Protein AF-A0A7J4CRK5-F1 (afdb_monomer)

pLDDT: mean 88.96, std 14.59, range [46.25, 98.5]

Secondary structure (DSSP, 8-state):
-HHHHHHHHHHHHHHHHTS---------HHHHHHHHTT-HHHHHHHHHHHHHHHHHHHHH-HHHHTS-HHHHHHHHTTT----S-GGGS-SS-EEEEETTEEEETTS-EEE---TTS--TTTT--S--

Structure (mmCIF, N/CA/C/O backbone):
data_AF-A0A7J4CRK5-F1
#
_entry.id   AF-A0A7J4CRK5-F1
#
loop_
_atom_site.group_PDB
_atom_site.id
_atom_site.type_symbol
_atom_site.label_atom_id
_atom_site.label_alt_id
_atom_site.label_comp_id
_atom_site.label_asym_id
_atom_site.label_entity_id
_atom_site.label_seq_id
_atom_site.pdbx_PDB_ins_code
_atom_site.Cartn_x
_atom_site.Cartn_y
_atom_site.Cartn_z
_atom_site.occupancy
_atom_site.B_iso_or_equiv
_atom_site.auth_seq_id
_atom_site.auth_comp_id
_atom_site.auth_asym_id
_atom_site.auth_atom_id
_atom_site.pdbx_PDB_model_num
ATOM 1 N N . MET A 1 1 ? 19.428 -3.354 -15.085 1.00 51.62 1 MET A N 1
ATOM 2 C CA . MET A 1 1 ? 18.032 -3.628 -14.689 1.00 51.62 1 MET A CA 1
ATOM 3 C C . MET A 1 1 ? 17.896 -3.845 -13.180 1.00 51.62 1 MET A C 1
ATOM 5 O O . MET A 1 1 ? 16.786 -3.735 -12.690 1.00 51.62 1 MET A O 1
ATOM 9 N N . ASP A 1 2 ? 18.995 -4.009 -12.432 1.00 62.69 2 ASP A N 1
ATOM 10 C CA . ASP A 1 2 ? 18.945 -4.334 -10.993 1.00 62.69 2 ASP A CA 1
ATOM 11 C C . ASP A 1 2 ? 18.504 -3.178 -10.068 1.00 62.69 2 ASP A C 1
ATOM 13 O O . ASP A 1 2 ? 17.934 -3.425 -9.011 1.00 62.69 2 ASP A O 1
ATOM 17 N N . GLY A 1 3 ? 18.681 -1.914 -10.472 1.00 83.44 3 GLY A N 1
ATOM 18 C CA . GLY A 1 3 ? 18.389 -0.764 -9.598 1.00 83.44 3 GLY A CA 1
ATOM 19 C C . GLY A 1 3 ? 16.901 -0.456 -9.375 1.00 83.44 3 GLY A C 1
ATOM 20 O O . GLY A 1 3 ? 16.541 0.057 -8.320 1.00 83.44 3 GLY A O 1
ATOM 21 N N . VAL A 1 4 ? 16.023 -0.775 -10.337 1.00 87.12 4 VAL A N 1
ATOM 22 C CA . VAL A 1 4 ? 14.575 -0.494 -10.210 1.00 87.12 4 VAL A CA 1
ATOM 23 C C . VAL A 1 4 ? 13.939 -1.410 -9.166 1.00 87.12 4 VAL A C 1
ATOM 25 O O . VAL A 1 4 ? 13.205 -0.938 -8.301 1.00 87.12 4 VAL A O 1
ATOM 28 N N . GLY A 1 5 ? 14.269 -2.705 -9.205 1.00 89.44 5 GLY A N 1
ATOM 29 C CA . GLY A 1 5 ? 13.777 -3.672 -8.225 1.00 89.44 5 GLY A CA 1
ATOM 30 C C . GLY A 1 5 ? 14.219 -3.325 -6.803 1.00 89.44 5 GLY A C 1
ATOM 31 O O . GLY A 1 5 ? 13.397 -3.323 -5.893 1.00 89.44 5 GLY A O 1
ATOM 32 N N . GLU A 1 6 ? 15.487 -2.952 -6.606 1.00 92.19 6 GLU A N 1
ATOM 33 C CA . GLU A 1 6 ? 16.000 -2.558 -5.286 1.00 92.19 6 GLU A CA 1
ATOM 34 C C . GLU A 1 6 ? 15.297 -1.305 -4.735 1.00 92.19 6 GLU A C 1
ATOM 36 O O . GLU A 1 6 ? 14.884 -1.284 -3.573 1.00 92.19 6 GLU A O 1
ATOM 41 N N . ALA A 1 7 ? 15.089 -0.284 -5.574 1.00 94.62 7 ALA A N 1
ATOM 42 C CA . ALA A 1 7 ? 14.388 0.937 -5.182 1.00 94.62 7 ALA A CA 1
ATOM 43 C C . ALA A 1 7 ? 12.926 0.669 -4.787 1.00 94.62 7 ALA A C 1
ATOM 45 O O . ALA A 1 7 ? 12.465 1.163 -3.757 1.00 94.62 7 ALA A O 1
ATOM 46 N N . VAL A 1 8 ? 12.212 -0.143 -5.573 1.00 96.50 8 VAL A N 1
ATOM 47 C CA . VAL A 1 8 ? 10.834 -0.562 -5.277 1.00 96.50 8 VAL A CA 1
ATOM 48 C C . VAL A 1 8 ? 10.762 -1.331 -3.959 1.00 96.50 8 VAL A C 1
ATOM 50 O O . VAL A 1 8 ? 9.920 -1.032 -3.111 1.00 96.50 8 VAL A O 1
ATOM 53 N N . MET A 1 9 ? 11.670 -2.283 -3.744 1.00 97.50 9 MET A N 1
ATOM 54 C CA . MET A 1 9 ? 11.677 -3.086 -2.522 1.00 97.50 9 MET A CA 1
ATOM 55 C C . MET A 1 9 ? 11.998 -2.260 -1.276 1.00 97.50 9 MET A C 1
ATOM 57 O O . MET A 1 9 ? 11.409 -2.488 -0.219 1.00 97.50 9 MET A O 1
ATOM 61 N N . SER A 1 10 ? 12.885 -1.272 -1.400 1.00 98.12 10 SER A N 1
ATOM 62 C CA . SER A 1 10 ? 13.177 -0.323 -0.324 1.00 98.12 10 SER A CA 1
ATOM 63 C C . SER A 1 10 ? 11.936 0.489 0.072 1.00 98.12 10 SER A C 1
ATOM 65 O O . SER A 1 10 ? 11.612 0.584 1.257 1.00 98.12 10 SER A O 1
ATOM 67 N N . GLN A 1 11 ? 11.183 0.997 -0.910 1.00 98.50 11 GLN A N 1
ATOM 68 C CA . GLN A 1 11 ? 9.938 1.737 -0.668 1.00 98.50 11 GLN A CA 1
ATOM 69 C C . GLN A 1 11 ? 8.865 0.869 -0.001 1.00 98.50 11 GLN A C 1
ATOM 71 O O . GLN A 1 11 ? 8.293 1.265 1.013 1.00 98.50 11 GLN A O 1
ATOM 76 N N . LEU A 1 12 ? 8.637 -0.348 -0.505 1.00 98.44 12 LEU A N 1
ATOM 77 C CA . LEU A 1 12 ? 7.674 -1.274 0.098 1.00 98.44 12 LEU A CA 1
ATOM 78 C C . LEU A 1 12 ? 8.068 -1.677 1.519 1.00 98.44 12 LEU A C 1
ATOM 80 O O . LEU A 1 12 ? 7.209 -1.748 2.392 1.00 98.44 12 LEU A O 1
ATOM 84 N N . SER A 1 13 ? 9.358 -1.907 1.773 1.00 98.31 13 SER A N 1
ATOM 85 C CA . SER A 1 13 ? 9.857 -2.170 3.125 1.00 98.31 13 SER A CA 1
ATOM 86 C C . SER A 1 13 ? 9.573 -0.992 4.060 1.00 98.31 13 SER A C 1
ATOM 88 O O . SER A 1 13 ? 9.112 -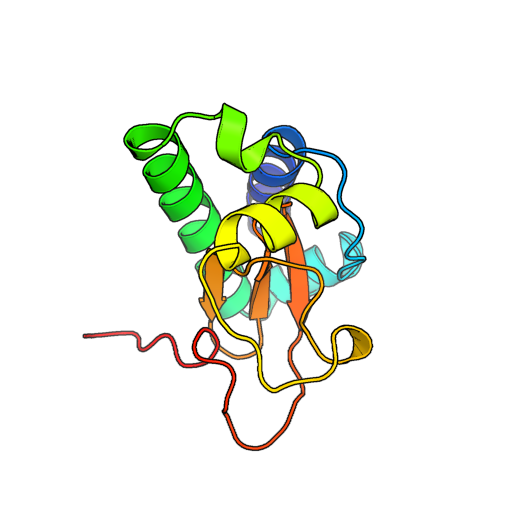1.196 5.180 1.00 98.31 13 SER A O 1
ATOM 90 N N . ALA A 1 14 ? 9.769 0.246 3.598 1.00 97.94 14 ALA A N 1
ATOM 91 C CA . ALA A 1 14 ? 9.444 1.435 4.380 1.00 97.94 14 ALA A CA 1
ATOM 92 C C . ALA A 1 14 ? 7.942 1.544 4.691 1.00 97.94 14 ALA A C 1
ATOM 94 O O . ALA A 1 14 ? 7.596 1.831 5.834 1.00 97.94 14 ALA A O 1
ATOM 95 N N . LEU A 1 15 ? 7.064 1.264 3.718 1.00 98.31 15 LEU A N 1
ATOM 96 C CA . LEU A 1 15 ? 5.611 1.237 3.931 1.00 98.31 15 LEU A CA 1
ATOM 97 C C . LEU A 1 15 ? 5.221 0.172 4.966 1.00 98.31 15 LEU A C 1
ATOM 99 O O . LEU A 1 15 ? 4.566 0.498 5.950 1.00 98.31 15 LEU A O 1
ATOM 103 N N . ARG A 1 16 ? 5.700 -1.068 4.792 1.00 98.31 16 ARG A N 1
ATOM 104 C CA . ARG A 1 16 ? 5.417 -2.207 5.687 1.00 98.31 16 ARG A CA 1
ATOM 105 C C . ARG A 1 16 ? 5.920 -1.973 7.118 1.00 98.31 16 ARG A C 1
ATOM 107 O O . ARG A 1 16 ? 5.257 -2.351 8.075 1.00 98.31 16 ARG A O 1
ATOM 114 N N . ASN A 1 17 ? 7.090 -1.348 7.280 1.00 98.06 17 ASN A N 1
ATOM 115 C CA . ASN A 1 17 ? 7.670 -1.046 8.597 1.00 98.06 17 ASN A CA 1
ATOM 116 C C . ASN A 1 17 ? 6.994 0.136 9.307 1.00 98.06 17 ASN A C 1
ATOM 118 O O . ASN A 1 17 ? 7.193 0.324 10.505 1.00 98.06 17 ASN A O 1
ATOM 122 N N . ALA A 1 18 ? 6.238 0.948 8.571 1.00 97.12 18 ALA A N 1
ATOM 123 C CA . ALA A 1 18 ? 5.492 2.089 9.085 1.00 97.12 18 ALA A CA 1
ATOM 124 C C . ALA A 1 18 ? 3.992 1.776 9.237 1.00 97.12 18 ALA A C 1
ATOM 126 O O . ALA A 1 18 ? 3.170 2.693 9.243 1.00 97.12 18 ALA A O 1
ATOM 127 N N . SER A 1 19 ? 3.648 0.490 9.339 1.00 97.75 19 SER A N 1
ATOM 128 C CA . SER A 1 19 ? 2.283 0.006 9.521 1.00 97.75 19 SER A CA 1
ATOM 129 C C . SER A 1 19 ? 2.186 -1.066 10.608 1.00 97.75 19 SER A C 1
ATOM 131 O O . SER A 1 19 ? 3.198 -1.662 10.988 1.00 97.75 19 SER A O 1
ATOM 133 N N . GLY A 1 20 ? 0.972 -1.308 11.110 1.00 97.75 20 GLY A N 1
ATOM 134 C CA . GLY A 1 20 ? 0.679 -2.387 12.057 1.00 97.75 20 GLY A CA 1
ATOM 135 C C . GLY A 1 20 ? 0.713 -3.782 11.419 1.00 97.75 20 GLY A C 1
ATOM 136 O O . GLY A 1 20 ? 1.265 -3.986 10.334 1.00 97.75 20 GLY A O 1
ATOM 137 N N . ALA A 1 21 ? 0.128 -4.778 12.092 1.00 97.94 21 ALA A N 1
ATOM 138 C CA . ALA A 1 21 ? 0.057 -6.126 11.536 1.00 97.94 21 ALA A CA 1
ATOM 139 C C . ALA A 1 21 ? -0.863 -6.171 10.302 1.00 97.94 21 ALA A C 1
ATOM 141 O O . ALA A 1 21 ? -2.042 -5.825 10.379 1.00 97.94 21 ALA A O 1
ATOM 142 N N . ALA A 1 22 ? -0.322 -6.631 9.172 1.00 97.25 22 ALA A N 1
ATOM 143 C CA . ALA A 1 22 ? -1.077 -6.861 7.943 1.00 97.25 22 ALA A CA 1
ATOM 144 C C . ALA A 1 22 ? -1.756 -8.241 7.958 1.00 97.25 22 ALA A C 1
ATOM 146 O O . ALA A 1 22 ? -1.128 -9.234 8.335 1.00 97.25 22 ALA A O 1
ATOM 147 N N . GLU A 1 23 ? -3.002 -8.322 7.486 1.00 96.19 23 GLU A N 1
ATOM 148 C CA . GLU A 1 23 ? -3.699 -9.593 7.228 1.00 96.19 23 GLU A CA 1
ATOM 149 C C . GLU A 1 23 ? -3.757 -9.905 5.726 1.00 96.19 23 GLU A C 1
ATOM 151 O O . GLU A 1 23 ? -3.768 -11.067 5.310 1.00 96.19 23 GLU A O 1
ATOM 156 N N . THR A 1 24 ? -3.750 -8.865 4.897 1.00 96.00 24 THR A N 1
ATOM 157 C CA . THR A 1 24 ? -3.801 -8.962 3.446 1.00 96.00 24 THR A CA 1
ATOM 158 C C . THR A 1 24 ? -2.485 -9.498 2.895 1.00 96.00 24 THR A C 1
ATOM 160 O O . THR A 1 24 ? -1.442 -8.843 2.919 1.00 96.00 24 THR A O 1
ATOM 163 N N . VAL A 1 25 ? -2.543 -10.704 2.332 1.00 96.00 25 VAL A N 1
ATOM 164 C CA . VAL A 1 25 ? -1.402 -11.339 1.667 1.00 96.00 25 VAL A CA 1
ATOM 165 C C . VAL A 1 25 ? -1.375 -10.925 0.197 1.00 96.00 25 VAL A C 1
ATOM 167 O O . VAL A 1 25 ? -2.216 -11.349 -0.595 1.00 96.00 25 VAL A O 1
ATOM 170 N N . GLY A 1 26 ? -0.401 -10.089 -0.162 1.00 96.06 26 GLY A N 1
ATOM 171 C CA . GLY A 1 26 ? -0.175 -9.650 -1.539 1.00 96.06 26 GLY A CA 1
ATOM 172 C C . GLY A 1 26 ? 0.755 -10.555 -2.351 1.00 96.06 26 GLY A C 1
ATOM 173 O O . GLY A 1 26 ? 1.104 -11.668 -1.953 1.00 96.06 26 GLY A O 1
ATOM 174 N N . LEU A 1 27 ? 1.176 -10.049 -3.511 1.00 97.75 27 LEU A N 1
ATOM 175 C CA . LEU A 1 27 ? 2.191 -10.682 -4.351 1.00 97.75 27 LEU A CA 1
ATOM 176 C C . LEU A 1 27 ? 3.524 -10.814 -3.604 1.00 97.75 27 LEU A C 1
ATOM 178 O O . LEU A 1 27 ? 3.870 -9.989 -2.759 1.00 97.75 27 LEU A O 1
ATOM 182 N N . SER A 1 28 ? 4.298 -11.846 -3.945 1.00 98.00 28 SER A N 1
ATOM 183 C CA . SER A 1 28 ? 5.629 -12.031 -3.369 1.00 98.00 28 SER A CA 1
ATOM 184 C C . SER A 1 28 ? 6.621 -11.000 -3.906 1.00 98.00 28 SER A C 1
ATOM 186 O O . SER A 1 28 ? 6.516 -10.557 -5.050 1.00 98.00 28 SER A O 1
ATOM 188 N N . ASP A 1 29 ? 7.645 -10.686 -3.114 1.00 97.56 29 ASP A N 1
ATOM 189 C CA . ASP A 1 29 ? 8.695 -9.730 -3.489 1.00 97.56 29 ASP A CA 1
ATOM 190 C C . ASP A 1 29 ? 9.403 -10.108 -4.802 1.00 97.56 29 ASP A C 1
ATOM 192 O O . ASP A 1 29 ? 9.747 -9.237 -5.597 1.00 97.56 29 ASP A O 1
ATOM 196 N N . LEU A 1 30 ? 9.552 -11.410 -5.084 1.00 96.69 30 LEU A N 1
ATOM 197 C CA . LEU A 1 30 ? 10.098 -11.897 -6.357 1.00 96.69 30 LEU A CA 1
ATOM 198 C C . LEU A 1 30 ? 9.208 -11.525 -7.551 1.00 96.69 30 LEU A C 1
ATOM 200 O O . LEU A 1 30 ? 9.716 -11.105 -8.587 1.00 96.69 30 LEU A O 1
ATOM 204 N N . VAL A 1 31 ? 7.889 -11.675 -7.407 1.00 97.25 31 VAL A N 1
ATOM 205 C CA . VAL A 1 31 ? 6.922 -11.325 -8.457 1.00 97.25 31 VAL A CA 1
ATOM 206 C C . VAL A 1 31 ? 6.861 -9.810 -8.629 1.00 97.25 31 VAL A C 1
ATOM 208 O O . VAL A 1 31 ? 6.875 -9.323 -9.756 1.00 97.25 31 VAL A O 1
ATOM 211 N N . ILE A 1 32 ? 6.850 -9.062 -7.524 1.00 97.88 32 ILE A N 1
ATOM 212 C CA . ILE A 1 32 ? 6.859 -7.596 -7.539 1.00 97.88 32 ILE A CA 1
ATOM 213 C C . ILE A 1 32 ? 8.103 -7.076 -8.267 1.00 97.88 32 ILE A C 1
ATOM 215 O O . ILE A 1 32 ? 7.973 -6.241 -9.157 1.00 97.88 32 ILE A O 1
ATOM 219 N N . ALA A 1 33 ? 9.296 -7.582 -7.937 1.00 96.50 33 ALA A N 1
ATOM 220 C CA . ALA A 1 33 ? 10.543 -7.145 -8.563 1.00 96.50 33 ALA A CA 1
ATOM 221 C C . ALA A 1 33 ? 10.581 -7.447 -10.072 1.00 96.50 33 ALA A C 1
ATOM 223 O O . ALA A 1 33 ? 11.023 -6.608 -10.857 1.00 96.50 33 ALA A O 1
ATOM 224 N N . ASP A 1 34 ? 10.086 -8.617 -10.486 1.00 96.06 34 ASP A N 1
ATOM 225 C CA . ASP A 1 34 ? 9.994 -8.990 -11.901 1.00 96.06 34 ASP A CA 1
ATOM 226 C C . ASP A 1 34 ? 9.010 -8.092 -12.674 1.00 96.06 34 ASP A C 1
ATOM 228 O O . ASP A 1 34 ? 9.335 -7.600 -13.757 1.00 96.06 34 ASP A O 1
ATOM 232 N N . PHE A 1 35 ? 7.829 -7.808 -12.116 1.00 96.69 35 PHE A N 1
ATOM 233 C CA . PHE A 1 35 ? 6.881 -6.893 -12.757 1.00 96.69 35 PHE A CA 1
ATOM 234 C C . PHE A 1 35 ? 7.360 -5.443 -12.750 1.00 96.69 35 PHE A C 1
ATOM 236 O O . PHE A 1 35 ? 7.201 -4.773 -13.763 1.00 96.69 35 PHE A O 1
ATOM 243 N N . ALA A 1 36 ? 8.020 -4.969 -11.693 1.00 96.56 36 ALA A N 1
ATOM 244 C CA . ALA A 1 36 ? 8.561 -3.610 -11.640 1.00 96.56 36 ALA A CA 1
ATOM 245 C C . ALA A 1 36 ? 9.605 -3.348 -12.741 1.00 96.56 36 ALA A C 1
ATOM 247 O O . ALA A 1 36 ? 9.757 -2.220 -13.205 1.00 96.56 36 A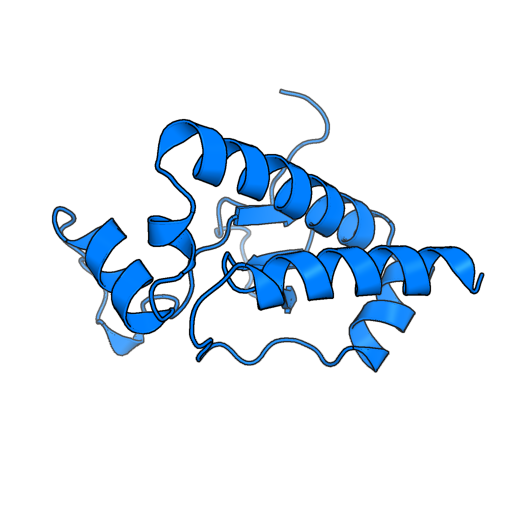LA A O 1
ATOM 248 N N . ALA A 1 37 ? 10.306 -4.389 -13.201 1.00 95.50 37 ALA A N 1
ATOM 249 C CA . ALA A 1 37 ? 11.245 -4.285 -14.315 1.00 95.50 37 ALA A CA 1
ATOM 250 C C . ALA A 1 37 ? 10.562 -4.186 -15.695 1.00 95.50 37 ALA A C 1
ATOM 252 O O . ALA A 1 37 ? 11.215 -3.811 -16.671 1.00 95.50 37 ALA A O 1
ATOM 253 N N . ARG A 1 38 ? 9.279 -4.556 -15.800 1.00 94.88 38 ARG A N 1
ATOM 254 C CA . ARG A 1 38 ? 8.556 -4.727 -17.075 1.00 94.88 38 ARG A CA 1
ATOM 255 C C . ARG A 1 38 ? 7.331 -3.823 -17.213 1.00 94.88 38 ARG A C 1
ATOM 257 O O . ARG A 1 38 ? 6.924 -3.545 -18.337 1.00 94.88 38 ARG A O 1
ATOM 264 N N . ASP A 1 39 ? 6.761 -3.381 -16.101 1.00 94.75 39 ASP A N 1
ATOM 265 C CA . ASP A 1 39 ? 5.568 -2.549 -16.041 1.00 94.75 39 ASP A CA 1
ATOM 266 C C . ASP A 1 39 ? 5.846 -1.286 -15.206 1.00 94.75 39 ASP A C 1
ATOM 268 O O . ASP A 1 39 ? 5.875 -1.348 -13.972 1.00 94.75 39 ASP A O 1
ATOM 272 N N . PRO A 1 40 ? 6.049 -0.123 -15.853 1.00 94.38 40 PRO A N 1
ATOM 273 C CA . PRO A 1 40 ? 6.321 1.122 -15.144 1.00 94.38 40 PRO A CA 1
ATOM 274 C C . PRO A 1 40 ? 5.136 1.597 -14.294 1.00 94.38 40 PRO A C 1
ATOM 276 O O . PRO A 1 40 ? 5.347 2.346 -13.345 1.00 94.38 40 PRO A O 1
ATOM 279 N N . THR A 1 41 ? 3.905 1.149 -14.575 1.00 93.81 41 THR A N 1
ATOM 280 C CA . THR A 1 41 ? 2.727 1.565 -13.799 1.00 93.81 41 THR A CA 1
ATOM 281 C C . THR A 1 41 ? 2.752 1.011 -12.374 1.00 93.81 41 THR A C 1
ATOM 283 O O . THR A 1 41 ? 2.296 1.690 -11.456 1.00 93.81 41 THR A O 1
ATOM 286 N N . LEU A 1 42 ? 3.370 -0.159 -12.153 1.00 96.00 42 LEU A N 1
ATOM 287 C CA . LEU A 1 42 ? 3.617 -0.686 -10.807 1.00 96.00 42 LEU A CA 1
ATOM 288 C C . LEU A 1 42 ? 4.578 0.213 -10.025 1.00 96.00 42 LEU A C 1
ATOM 290 O O . LEU A 1 42 ? 4.343 0.501 -8.853 1.00 96.00 42 LEU A O 1
ATOM 294 N N . VAL A 1 43 ? 5.650 0.674 -10.675 1.00 97.25 43 VAL A N 1
ATOM 295 C CA . VAL A 1 43 ? 6.624 1.582 -10.052 1.00 97.25 43 VAL A CA 1
ATOM 296 C C . VAL A 1 43 ? 5.928 2.879 -9.642 1.00 97.25 43 VAL A C 1
ATOM 298 O O . VAL A 1 43 ? 6.025 3.273 -8.483 1.00 97.25 43 VAL A O 1
ATOM 301 N N . SER A 1 44 ? 5.139 3.473 -10.542 1.00 95.75 44 SER A N 1
ATOM 302 C CA . SER A 1 44 ? 4.368 4.686 -10.249 1.00 95.75 44 SER A CA 1
ATOM 303 C C . SER A 1 44 ? 3.363 4.493 -9.110 1.00 95.75 44 SER A C 1
ATOM 305 O O . SER A 1 44 ? 3.272 5.350 -8.236 1.00 95.75 44 SER A O 1
ATOM 307 N N . ALA A 1 45 ? 2.648 3.362 -9.054 1.00 96.25 45 ALA A N 1
ATOM 308 C CA . 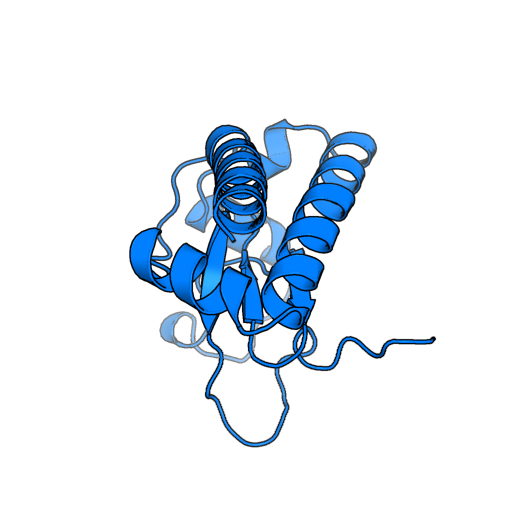ALA A 1 45 ? 1.726 3.080 -7.950 1.00 96.25 45 ALA A CA 1
ATOM 309 C C . ALA A 1 45 ? 2.446 3.050 -6.589 1.00 96.25 45 ALA A C 1
ATOM 311 O O . ALA A 1 45 ? 1.934 3.571 -5.599 1.00 96.25 45 ALA A O 1
ATOM 312 N N . ILE A 1 46 ? 3.645 2.464 -6.529 1.00 98.31 46 ILE A N 1
ATOM 313 C CA . ILE A 1 46 ? 4.441 2.357 -5.296 1.00 98.31 46 ILE A CA 1
ATOM 314 C C . ILE A 1 46 ? 5.028 3.712 -4.886 1.00 98.31 46 ILE A C 1
ATOM 316 O O . ILE A 1 46 ? 5.018 4.053 -3.700 1.00 98.31 46 ILE A O 1
ATOM 320 N N . GLU A 1 47 ? 5.500 4.503 -5.849 1.00 97.69 47 GLU A N 1
ATOM 321 C CA . GLU A 1 47 ? 5.987 5.864 -5.601 1.00 97.69 47 GLU A CA 1
ATOM 322 C C . GLU A 1 47 ? 4.867 6.765 -5.067 1.00 97.69 47 GLU A C 1
ATOM 324 O O . GLU A 1 47 ? 5.051 7.463 -4.067 1.00 97.69 47 GLU A O 1
ATOM 329 N N . GLU A 1 48 ? 3.679 6.691 -5.670 1.00 97.50 48 GLU A N 1
ATOM 330 C CA . GLU A 1 48 ? 2.495 7.430 -5.226 1.00 97.50 48 GLU A CA 1
ATOM 331 C C . GLU A 1 48 ? 2.016 6.976 -3.848 1.00 97.50 48 GLU A C 1
ATOM 333 O O . GLU A 1 48 ? 1.727 7.819 -3.002 1.00 97.50 48 GLU A O 1
ATOM 338 N N . ALA A 1 49 ? 2.006 5.669 -3.573 1.00 98.19 49 ALA A N 1
ATOM 339 C CA . ALA A 1 49 ? 1.698 5.153 -2.240 1.00 98.19 49 ALA A CA 1
ATOM 340 C C . ALA A 1 49 ? 2.678 5.690 -1.188 1.00 98.19 49 ALA A C 1
ATOM 342 O O . ALA A 1 49 ? 2.272 6.094 -0.101 1.00 98.19 49 ALA A O 1
ATOM 343 N N . THR A 1 50 ? 3.970 5.738 -1.519 1.00 98.31 50 THR A N 1
ATOM 344 C CA . THR A 1 50 ? 5.015 6.249 -0.622 1.00 98.31 50 THR A CA 1
ATOM 345 C C . THR A 1 50 ? 4.876 7.753 -0.381 1.00 98.31 50 THR A C 1
ATOM 347 O O . THR A 1 50 ? 5.150 8.231 0.720 1.00 98.31 50 THR A O 1
ATOM 350 N N . ALA A 1 51 ? 4.464 8.521 -1.392 1.00 98.12 51 ALA A N 1
ATOM 351 C CA . ALA A 1 51 ? 4.165 9.941 -1.234 1.00 98.12 51 ALA A CA 1
ATOM 352 C C . ALA A 1 51 ? 2.915 10.149 -0.366 1.00 98.12 51 ALA A C 1
ATOM 354 O O . ALA A 1 51 ? 2.983 10.860 0.636 1.00 98.12 51 ALA A O 1
ATOM 355 N N . TYR A 1 52 ? 1.818 9.460 -0.684 1.00 97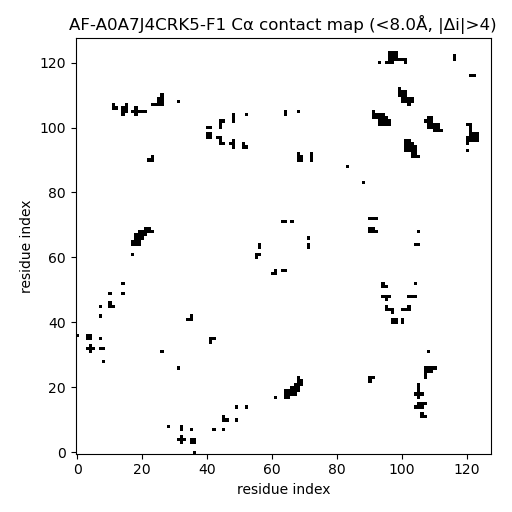.94 52 TYR A N 1
ATOM 356 C CA . TYR A 1 52 ? 0.547 9.620 0.017 1.00 97.94 52 TYR A CA 1
ATOM 357 C C . TYR A 1 52 ? 0.606 9.131 1.470 1.00 97.94 52 TYR A C 1
ATOM 359 O O . TYR A 1 52 ? 0.029 9.750 2.358 1.00 97.94 52 TYR A O 1
ATOM 367 N N . GLN A 1 53 ? 1.395 8.095 1.765 1.00 98.12 53 GLN A N 1
ATOM 368 C CA . GLN A 1 53 ? 1.669 7.679 3.142 1.00 98.12 53 GLN A CA 1
ATOM 369 C C . GLN A 1 53 ? 2.271 8.819 3.978 1.00 98.12 53 GLN A C 1
ATOM 371 O O . GLN A 1 53 ? 1.868 9.018 5.123 1.00 98.12 53 GLN A O 1
ATOM 376 N N . LYS A 1 54 ? 3.190 9.613 3.414 1.00 97.81 54 LYS A N 1
ATOM 377 C CA . LYS A 1 54 ? 3.762 10.772 4.118 1.00 97.81 54 LYS A CA 1
ATOM 378 C C . LYS A 1 54 ? 2.722 11.861 4.355 1.00 97.81 54 LYS A C 1
ATOM 380 O O . LYS A 1 54 ? 2.769 12.499 5.401 1.00 97.81 54 LYS A O 1
ATOM 385 N N . GLU A 1 55 ? 1.802 12.063 3.415 1.00 98.25 55 GLU A N 1
ATOM 386 C CA . GLU A 1 55 ? 0.689 13.006 3.570 1.00 98.25 55 GLU A CA 1
ATOM 387 C C . GLU A 1 55 ? -0.248 12.567 4.700 1.00 98.25 55 GLU A C 1
ATOM 389 O O . GLU A 1 55 ? -0.507 13.356 5.606 1.00 98.25 55 GLU A O 1
ATOM 394 N N . ILE A 1 56 ? -0.644 11.288 4.727 1.00 97.19 56 ILE A N 1
ATOM 395 C CA . ILE A 1 56 ? -1.461 10.712 5.807 1.00 97.19 56 ILE A CA 1
ATOM 396 C C . ILE A 1 56 ? -0.775 10.902 7.164 1.00 97.19 56 ILE A C 1
ATOM 398 O O . ILE A 1 56 ? -1.399 11.369 8.113 1.00 97.19 56 ILE A O 1
ATOM 402 N N . VAL A 1 57 ? 0.516 10.573 7.266 1.00 97.31 57 VAL A N 1
ATOM 403 C CA . VAL A 1 57 ? 1.280 10.720 8.515 1.00 97.31 57 VAL A CA 1
ATOM 404 C C . VAL A 1 57 ? 1.392 12.187 8.936 1.00 97.31 57 VAL A C 1
ATOM 406 O O . VAL A 1 57 ? 1.330 12.485 10.127 1.00 97.31 57 VAL A O 1
ATOM 409 N N . ALA A 1 58 ? 1.562 13.107 7.986 1.00 98.06 58 ALA A N 1
ATOM 410 C CA . ALA A 1 58 ? 1.648 14.534 8.278 1.00 98.06 58 ALA A CA 1
ATOM 411 C C . ALA A 1 58 ? 0.310 15.118 8.758 1.00 98.06 58 ALA A C 1
ATOM 413 O O . ALA A 1 58 ? 0.312 16.004 9.612 1.00 98.06 58 ALA A O 1
ATOM 414 N N . GLU A 1 59 ? -0.811 14.639 8.218 1.00 98.00 59 GLU A N 1
ATOM 415 C CA . GLU A 1 59 ? -2.148 15.138 8.544 1.00 98.00 59 GLU A CA 1
ATOM 416 C C . GLU A 1 59 ? -2.733 14.491 9.807 1.00 98.00 59 GLU A C 1
ATOM 418 O O . GLU A 1 59 ? -3.288 15.187 10.657 1.00 98.00 59 GLU A O 1
ATOM 423 N N . PHE A 1 60 ? -2.579 13.174 9.956 1.00 96.44 60 PHE A N 1
ATOM 424 C CA . PHE A 1 60 ? -3.276 12.384 10.976 1.00 96.44 60 PHE A CA 1
ATOM 425 C C . PHE A 1 60 ? -2.357 11.717 12.003 1.00 96.44 60 PHE A C 1
ATOM 427 O O . PHE A 1 60 ? -2.854 11.088 12.933 1.00 96.44 60 PHE A O 1
ATOM 434 N N . GLY A 1 61 ? -1.038 11.854 11.853 1.00 97.31 61 GLY A N 1
ATOM 435 C CA . GLY A 1 61 ? -0.051 11.206 12.712 1.00 97.31 61 GLY A CA 1
ATOM 436 C C . GLY A 1 61 ? 0.268 9.759 12.296 1.00 97.31 61 GLY A C 1
ATOM 437 O O . GLY A 1 61 ? -0.533 9.084 11.641 1.00 97.31 61 GLY A O 1
ATOM 438 N N . PRO A 1 62 ? 1.466 9.249 12.642 1.00 95.69 62 PRO A N 1
ATOM 439 C CA . PRO A 1 62 ? 1.887 7.892 12.289 1.00 95.69 62 PRO A CA 1
ATOM 440 C C . PRO A 1 62 ? 1.058 6.796 12.972 1.00 95.69 62 PRO A C 1
ATOM 442 O O . PRO A 1 62 ? 0.962 5.686 12.454 1.00 95.69 62 PRO A O 1
ATOM 445 N N . GLU A 1 63 ? 0.446 7.091 14.118 1.00 96.62 63 GLU A N 1
ATOM 446 C CA . GLU A 1 63 ? -0.364 6.156 14.896 1.00 96.62 63 GLU A CA 1
ATOM 447 C C . GLU A 1 63 ? -1.544 5.579 14.113 1.00 96.62 63 GLU A C 1
ATOM 449 O O . GLU A 1 63 ? -1.936 4.446 14.384 1.00 96.62 63 GLU A O 1
ATOM 454 N N . VAL A 1 64 ? -2.075 6.317 13.132 1.00 96.06 64 VAL A N 1
ATOM 455 C CA . VAL A 1 64 ? -3.179 5.851 12.287 1.00 96.06 64 VAL A CA 1
ATOM 456 C C . VAL A 1 64 ? -2.751 4.637 11.471 1.00 96.06 64 VAL A C 1
ATOM 458 O O . VAL A 1 64 ? -3.428 3.615 11.496 1.00 96.06 64 VAL A O 1
ATOM 461 N N . LEU A 1 65 ? -1.607 4.707 10.788 1.00 96.81 65 LEU A N 1
ATOM 462 C CA . LEU A 1 65 ? -1.125 3.595 9.962 1.00 96.81 65 LEU A CA 1
ATOM 463 C C . LEU A 1 65 ? -0.521 2.458 10.797 1.00 96.81 65 LEU A C 1
ATOM 465 O O . LEU A 1 65 ? -0.505 1.319 10.344 1.00 96.81 65 LEU A O 1
ATOM 469 N N . MET A 1 66 ? -0.082 2.741 12.027 1.00 97.81 66 MET A N 1
ATOM 470 C CA . MET A 1 66 ? 0.447 1.740 12.964 1.00 97.81 66 MET A CA 1
ATOM 471 C C . MET A 1 66 ? -0.624 0.849 13.611 1.00 97.81 66 MET A C 1
ATOM 473 O O . MET A 1 66 ? -0.277 -0.084 14.338 1.00 97.81 66 MET A O 1
ATOM 477 N N . GLN A 1 67 ? -1.910 1.118 13.385 1.00 98.19 67 GLN A N 1
ATOM 478 C CA . GLN A 1 67 ? -2.977 0.190 13.756 1.00 98.19 67 GLN A CA 1
ATOM 479 C C . GLN A 1 67 ? -2.869 -1.097 12.934 1.00 98.19 67 GLN A C 1
ATOM 481 O O . GLN A 1 67 ? -2.523 -1.043 11.761 1.00 98.19 67 GLN A O 1
ATOM 486 N N . ASP A 1 68 ? -3.227 -2.242 13.520 1.00 98.25 68 ASP A N 1
ATOM 487 C CA . ASP A 1 68 ? -3.383 -3.483 12.751 1.00 98.25 68 ASP A CA 1
ATOM 488 C C . ASP A 1 68 ? -4.431 -3.296 11.647 1.00 98.25 68 ASP A C 1
ATOM 490 O O . ASP A 1 68 ? -5.450 -2.632 11.863 1.00 98.25 68 ASP A O 1
ATOM 494 N N . GLU A 1 69 ? -4.225 -3.920 10.488 1.00 97.69 69 GLU A N 1
ATOM 495 C CA . GLU A 1 69 ? -5.014 -3.674 9.276 1.00 97.69 69 GLU A CA 1
ATOM 496 C C . GLU A 1 69 ? -6.521 -3.854 9.511 1.00 97.69 69 GLU A C 1
ATOM 498 O O . GLU A 1 69 ? -7.323 -2.985 9.163 1.00 97.69 69 GLU A O 1
ATOM 503 N N . ALA A 1 70 ? -6.909 -4.924 10.210 1.00 95.31 70 ALA A N 1
ATOM 504 C CA . ALA A 1 70 ? -8.303 -5.195 10.554 1.00 95.31 70 ALA A CA 1
ATOM 505 C C . ALA A 1 70 ? -8.915 -4.135 11.489 1.00 95.31 70 ALA A C 1
ATOM 507 O O . ALA A 1 70 ? -10.128 -3.901 11.459 1.00 95.31 70 ALA A O 1
ATOM 508 N N . THR A 1 71 ? -8.098 -3.505 12.337 1.00 96.88 71 THR A N 1
ATOM 509 C CA . THR A 1 71 ? -8.526 -2.400 13.203 1.00 96.88 71 THR A CA 1
ATOM 510 C C . THR A 1 71 ? -8.668 -1.123 12.387 1.00 96.88 71 THR A C 1
ATOM 512 O O . THR A 1 71 ? -9.721 -0.493 12.457 1.00 96.88 71 THR A O 1
ATOM 515 N N . LEU A 1 72 ? -7.674 -0.793 11.557 1.00 96.69 72 LEU A N 1
ATOM 516 C CA . LEU A 1 72 ? -7.698 0.388 10.694 1.00 96.69 72 LEU A CA 1
ATOM 517 C C . LEU A 1 72 ? -8.920 0.385 9.766 1.00 96.69 72 LEU A C 1
ATOM 519 O O . LEU A 1 72 ? -9.657 1.368 9.714 1.00 96.69 72 LEU A O 1
ATOM 523 N N . VAL A 1 73 ? -9.180 -0.732 9.075 1.00 94.25 73 VAL A N 1
ATOM 524 C CA . VAL A 1 73 ? -10.335 -0.880 8.170 1.00 94.25 73 VAL A CA 1
ATOM 525 C C . VAL A 1 73 ? -11.645 -0.592 8.902 1.00 94.25 73 VAL A C 1
ATOM 527 O O . VAL A 1 73 ? -12.479 0.163 8.404 1.00 94.25 73 VAL A O 1
ATOM 530 N N . LYS A 1 74 ? -11.818 -1.144 10.110 1.00 92.44 74 LYS A N 1
ATOM 531 C CA . LYS A 1 74 ? -13.011 -0.898 10.932 1.00 92.44 74 LYS A CA 1
ATOM 532 C C . LYS A 1 74 ? -13.097 0.554 11.389 1.00 92.44 74 LYS A C 1
ATOM 534 O O . LYS A 1 74 ? -14.177 1.131 11.328 1.00 92.44 74 LYS A O 1
ATOM 539 N N . SER A 1 75 ? -11.988 1.140 11.836 1.00 93.81 75 SER A N 1
ATOM 540 C CA . SER A 1 75 ? -11.939 2.521 12.319 1.00 93.81 75 SER A CA 1
ATOM 541 C C . SER A 1 75 ? -12.293 3.526 11.227 1.00 93.81 75 SER A C 1
ATOM 543 O O . SER A 1 75 ? -13.112 4.407 11.471 1.00 93.81 75 SER A O 1
ATOM 545 N N . LEU A 1 76 ? -11.756 3.369 10.014 1.00 92.88 76 LEU A N 1
ATOM 546 C CA . LEU A 1 76 ? -12.050 4.276 8.897 1.00 92.88 76 LEU A CA 1
ATOM 547 C C . LEU A 1 76 ? -13.491 4.157 8.381 1.00 92.88 76 LEU A C 1
ATOM 549 O O . LEU A 1 76 ? -14.007 5.095 7.780 1.00 92.88 76 LEU A O 1
ATOM 553 N N . GLN A 1 77 ? -14.142 3.014 8.602 1.00 90.50 77 GLN A N 1
ATOM 554 C CA . GLN A 1 77 ? -15.514 2.760 8.157 1.00 90.50 77 GLN A CA 1
ATOM 555 C C . GLN A 1 77 ? -16.554 2.895 9.280 1.00 90.50 77 GLN A C 1
ATOM 557 O O . GLN A 1 77 ? -17.732 2.664 9.026 1.00 90.50 77 GLN A O 1
ATOM 562 N N . ALA A 1 78 ? -16.157 3.259 10.505 1.00 91.31 78 ALA A N 1
ATOM 563 C CA . ALA A 1 78 ? -17.026 3.209 11.686 1.00 91.31 78 ALA A CA 1
ATOM 564 C C . ALA A 1 78 ? -18.299 4.068 11.559 1.00 91.31 78 ALA A C 1
ATOM 566 O O . ALA A 1 78 ? -19.346 3.695 12.085 1.00 91.31 78 ALA A O 1
ATOM 567 N N . ASP A 1 79 ? -18.212 5.174 10.817 1.00 89.69 79 ASP A N 1
ATOM 568 C CA . ASP A 1 79 ? -19.321 6.102 10.570 1.00 89.69 79 ASP A CA 1
ATOM 569 C C . ASP A 1 79 ? -19.997 5.889 9.200 1.00 89.69 79 ASP A C 1
ATOM 571 O O . ASP A 1 79 ? -20.830 6.691 8.770 1.00 89.69 79 ASP A O 1
ATOM 575 N N . LEU A 1 80 ? -19.654 4.805 8.494 1.00 87.31 80 LEU A N 1
ATOM 576 C CA . LEU A 1 80 ? -20.241 4.434 7.209 1.00 87.31 80 LEU A CA 1
ATOM 577 C C . LEU A 1 80 ? -21.226 3.272 7.374 1.00 87.31 80 LEU A C 1
ATOM 579 O O . LEU A 1 80 ? -20.958 2.276 8.041 1.00 87.31 80 LEU A O 1
ATOM 583 N N . ILE A 1 81 ? -22.368 3.362 6.691 1.00 85.94 81 ILE A N 1
ATOM 584 C CA . ILE A 1 81 ? -23.306 2.242 6.572 1.00 85.94 81 ILE A CA 1
ATOM 585 C C . ILE A 1 81 ? -22.920 1.439 5.332 1.00 85.94 81 ILE A C 1
ATOM 587 O O . ILE A 1 81 ? -23.107 1.899 4.205 1.00 85.94 81 ILE A O 1
ATOM 591 N N . ASN A 1 82 ? -22.391 0.233 5.538 1.00 80.69 82 ASN A N 1
ATOM 592 C CA . ASN A 1 82 ? -22.078 -0.680 4.448 1.00 80.69 82 ASN A CA 1
ATOM 593 C C . ASN A 1 82 ? -23.291 -1.566 4.125 1.00 80.69 82 ASN A C 1
ATOM 595 O O . ASN A 1 82 ? -23.834 -2.235 5.002 1.00 80.69 82 ASN A O 1
ATOM 599 N N . PHE A 1 83 ? -23.728 -1.555 2.864 1.00 84.94 83 PHE A N 1
ATOM 600 C CA . PHE A 1 83 ? -24.840 -2.385 2.381 1.00 84.94 83 PHE A CA 1
ATOM 601 C C . PHE A 1 83 ? -24.384 -3.764 1.889 1.00 84.94 83 PHE A C 1
ATOM 603 O O . PHE A 1 83 ? -25.221 -4.624 1.613 1.00 84.94 83 PHE A O 1
ATOM 610 N N . TYR A 1 84 ? -23.072 -3.968 1.766 1.00 81.69 84 TYR A N 1
ATOM 611 C CA . TYR A 1 84 ? -22.469 -5.250 1.438 1.00 81.69 84 TYR A CA 1
ATOM 612 C C . TYR A 1 84 ? -22.256 -6.085 2.699 1.00 81.69 84 TYR A C 1
ATOM 614 O O . TYR A 1 84 ? -22.060 -5.558 3.796 1.00 81.69 84 TYR A O 1
ATOM 622 N N . ALA A 1 85 ? -22.285 -7.406 2.537 1.00 82.75 85 ALA A N 1
ATOM 623 C CA . ALA A 1 85 ? -21.956 -8.316 3.623 1.00 82.75 85 ALA A CA 1
ATOM 624 C C . ALA A 1 85 ? -20.483 -8.126 4.028 1.00 82.75 85 ALA A C 1
ATOM 626 O O . ALA A 1 85 ? -19.644 -7.860 3.163 1.00 82.75 85 ALA A O 1
ATOM 627 N N . LEU A 1 86 ? -20.155 -8.256 5.318 1.00 77.56 86 LEU A N 1
ATOM 628 C CA . LEU A 1 86 ? -18.801 -7.992 5.831 1.00 77.56 86 LEU A CA 1
ATOM 629 C C . LEU A 1 86 ? -17.740 -8.836 5.112 1.00 77.56 86 LEU A C 1
ATOM 631 O O . LEU A 1 86 ? -16.661 -8.347 4.804 1.00 77.56 86 LEU A O 1
ATOM 635 N N . GLU A 1 87 ? -18.084 -10.075 4.773 1.00 80.50 87 GLU A N 1
ATOM 636 C CA . GLU A 1 87 ? -17.261 -11.014 4.011 1.00 80.50 87 GLU A CA 1
ATOM 637 C C . GLU A 1 87 ? -16.973 -10.585 2.560 1.00 80.50 87 GLU A C 1
ATOM 639 O O . GLU A 1 87 ? -16.121 -11.176 1.904 1.00 80.50 87 GLU A O 1
ATOM 644 N N . THR A 1 88 ? -17.680 -9.575 2.050 1.00 82.00 88 THR A N 1
ATOM 645 C CA . THR A 1 88 ? -17.511 -9.029 0.690 1.00 82.00 88 THR A CA 1
ATOM 646 C C . THR A 1 88 ? -16.841 -7.655 0.681 1.00 82.00 88 THR A C 1
ATOM 648 O O . THR A 1 88 ? -16.678 -7.051 -0.378 1.00 82.00 88 THR A O 1
ATOM 651 N N . VAL A 1 89 ? -16.440 -7.155 1.852 1.00 84.12 89 VAL A N 1
ATOM 652 C CA . VAL A 1 89 ? -15.668 -5.920 1.993 1.00 84.12 89 VAL A CA 1
ATOM 653 C C . VAL A 1 89 ? -14.187 -6.246 1.852 1.00 84.12 89 VAL A C 1
ATOM 655 O O . VAL A 1 89 ? -13.706 -7.230 2.413 1.00 84.12 89 VAL A O 1
ATOM 658 N N . ASN A 1 90 ? -13.448 -5.411 1.121 1.00 88.69 90 ASN A N 1
ATOM 659 C CA . ASN A 1 90 ? -11.999 -5.560 1.028 1.00 88.69 90 ASN A CA 1
ATOM 66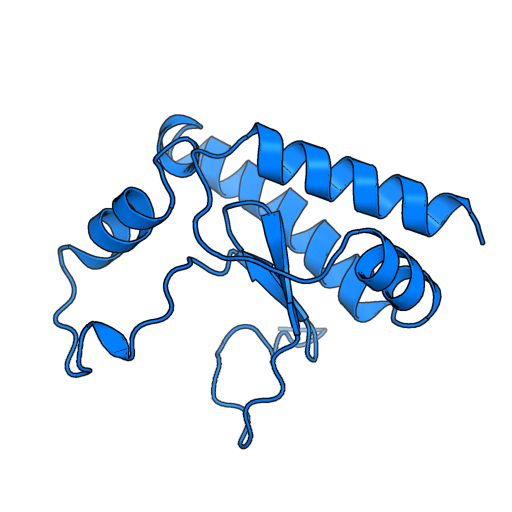0 C C . ASN A 1 90 ? -11.366 -5.467 2.431 1.00 88.69 90 ASN A C 1
ATOM 662 O O . ASN A 1 90 ? -11.643 -4.505 3.150 1.00 88.69 90 ASN A O 1
ATOM 666 N N . PRO A 1 91 ? -10.489 -6.412 2.814 1.00 90.88 91 PRO A N 1
ATOM 667 C CA . PRO A 1 91 ? -9.872 -6.448 4.141 1.00 90.88 91 PRO A CA 1
ATOM 668 C C . PRO A 1 91 ? -8.702 -5.462 4.291 1.00 90.88 91 PRO A C 1
ATOM 670 O O . PRO A 1 91 ? -7.928 -5.571 5.233 1.00 90.88 91 PRO A O 1
ATOM 673 N N . TYR A 1 92 ? -8.562 -4.506 3.371 1.00 94.69 92 TYR A N 1
ATOM 674 C CA . TYR A 1 92 ? -7.458 -3.556 3.307 1.00 94.69 92 TYR A CA 1
ATOM 675 C C . TYR A 1 92 ? -7.952 -2.160 2.932 1.00 94.69 92 TYR A C 1
ATOM 677 O O . TYR A 1 92 ? -9.040 -1.977 2.380 1.00 94.69 92 TYR A O 1
ATOM 685 N N . VAL A 1 93 ? -7.094 -1.169 3.161 1.00 95.44 93 VAL A N 1
ATOM 686 C CA . VAL A 1 93 ? -7.275 0.207 2.686 1.00 95.44 93 VAL A CA 1
ATOM 687 C C . VAL A 1 93 ? -6.291 0.441 1.547 1.00 95.44 93 VAL A C 1
ATOM 689 O O . VAL A 1 93 ? -5.086 0.319 1.748 1.00 95.44 93 VAL A O 1
ATOM 692 N N . ALA A 1 94 ? -6.776 0.750 0.345 1.00 95.38 94 ALA A N 1
ATOM 693 C CA . ALA A 1 94 ? -5.906 1.136 -0.766 1.00 95.38 94 ALA A CA 1
ATOM 694 C C . ALA A 1 94 ? -5.435 2.585 -0.585 1.00 95.38 94 ALA A C 1
ATOM 696 O O . ALA A 1 94 ? -6.250 3.459 -0.300 1.00 95.38 94 ALA A O 1
ATOM 697 N N . ILE A 1 95 ? -4.141 2.834 -0.778 1.00 95.94 95 ILE A N 1
ATOM 698 C CA . ILE A 1 95 ? -3.543 4.180 -0.709 1.00 95.94 95 ILE A CA 1
ATOM 699 C C . ILE A 1 95 ? -2.962 4.635 -2.051 1.00 95.94 95 ILE A C 1
ATOM 701 O O . ILE A 1 95 ? -2.647 5.804 -2.224 1.00 95.94 95 ILE A O 1
ATOM 705 N N . SER A 1 96 ? -2.839 3.735 -3.024 1.00 95.75 96 SER A N 1
ATOM 706 C CA . SER A 1 96 ? -2.575 4.097 -4.415 1.00 95.75 96 SER A CA 1
ATOM 707 C C . SER A 1 96 ? -3.063 3.001 -5.356 1.00 95.75 96 SER A C 1
ATOM 709 O O . SER A 1 96 ? -3.194 1.835 -4.964 1.00 95.75 96 SER A O 1
ATOM 711 N N . GLY A 1 97 ? -3.304 3.375 -6.609 1.00 91.25 97 GLY A N 1
ATOM 712 C CA . GLY A 1 97 ? -3.478 2.435 -7.699 1.00 91.25 97 GLY A CA 1
ATOM 713 C C . GLY A 1 97 ? -3.110 3.042 -9.050 1.00 91.25 97 GLY A C 1
ATOM 714 O O . GLY A 1 97 ? -3.341 4.224 -9.306 1.00 91.25 97 GLY A O 1
ATOM 715 N N . ARG A 1 98 ? -2.521 2.218 -9.921 1.00 90.38 98 ARG A N 1
ATOM 716 C CA . ARG A 1 98 ? -2.241 2.548 -11.326 1.00 90.38 98 ARG A CA 1
ATOM 717 C C . ARG A 1 98 ? -2.399 1.308 -12.184 1.00 90.38 98 ARG A C 1
ATOM 719 O O . ARG A 1 98 ? -1.778 0.282 -11.915 1.00 90.38 98 ARG A O 1
ATOM 726 N N . GLY A 1 99 ? -3.211 1.412 -13.234 1.00 86.62 99 GLY A N 1
ATOM 727 C CA . GLY A 1 99 ? -3.509 0.268 -14.088 1.00 86.62 99 GLY A CA 1
ATOM 728 C C . GLY A 1 99 ? -4.061 -0.896 -13.252 1.00 86.62 99 GLY A C 1
ATOM 729 O O . GLY A 1 99 ? -5.006 -0.684 -12.490 1.00 86.62 99 GLY A O 1
ATOM 730 N N . PRO A 1 100 ? -3.492 -2.110 -13.354 1.00 89.94 100 PRO A N 1
ATOM 731 C CA . PRO A 1 100 ? -3.958 -3.258 -12.581 1.00 89.94 100 PRO A CA 1
ATOM 732 C C . PRO A 1 100 ? -3.407 -3.311 -11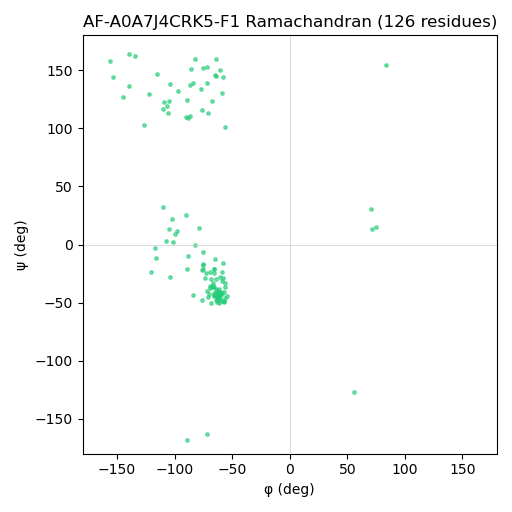.146 1.00 89.94 100 PRO A C 1
ATOM 734 O O . PRO A 1 100 ? -3.698 -4.258 -10.418 1.00 89.94 100 PRO A O 1
ATOM 737 N N . TRP A 1 101 ? -2.573 -2.356 -10.735 1.00 94.31 101 TRP A N 1
ATOM 738 C CA . TRP A 1 101 ? -1.849 -2.420 -9.469 1.00 94.31 101 TRP A CA 1
ATOM 739 C C . TRP A 1 101 ? -2.568 -1.645 -8.377 1.00 94.31 101 TRP A C 1
ATOM 741 O O . TRP A 1 101 ? -2.920 -0.482 -8.568 1.00 94.31 101 TRP A O 1
ATOM 751 N N . VAL A 1 102 ? -2.720 -2.271 -7.212 1.00 95.19 102 VAL A N 1
ATOM 752 C CA . VAL A 1 102 ? -3.235 -1.641 -5.991 1.00 95.19 102 VAL A CA 1
ATOM 753 C C . VAL A 1 102 ? -2.200 -1.790 -4.885 1.00 95.19 102 VAL A C 1
ATOM 755 O O . VAL A 1 102 ? -1.720 -2.895 -4.621 1.00 95.19 102 VAL A O 1
ATOM 758 N N . ILE A 1 103 ? -1.877 -0.680 -4.223 1.00 97.75 103 ILE A N 1
ATOM 759 C CA . ILE A 1 103 ? -0.984 -0.651 -3.063 1.00 97.75 103 ILE A CA 1
ATOM 760 C C . ILE A 1 103 ? -1.811 -0.3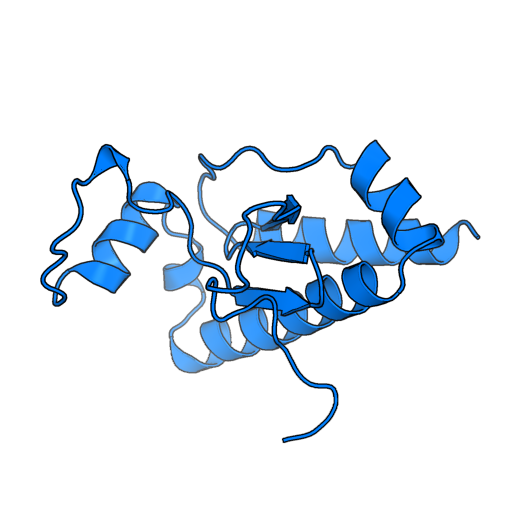56 -1.816 1.00 97.75 103 ILE A C 1
ATOM 762 O O . ILE A 1 103 ? -2.523 0.648 -1.739 1.00 97.75 103 ILE A O 1
ATOM 766 N N . THR A 1 104 ? -1.731 -1.257 -0.843 1.00 98.00 104 THR A N 1
ATOM 767 C CA . THR A 1 104 ? -2.441 -1.133 0.437 1.00 98.00 104 THR A CA 1
ATOM 768 C C . THR A 1 104 ? -1.690 -0.227 1.413 1.00 98.00 104 THR A C 1
ATOM 770 O O . THR A 1 104 ? -0.476 -0.046 1.300 1.00 98.00 104 THR A O 1
ATOM 773 N N . SER A 1 105 ? -2.393 0.300 2.417 1.00 97.81 105 SER A N 1
ATOM 774 C CA . SER A 1 105 ? -1.809 1.096 3.504 1.00 97.81 105 SER A CA 1
ATOM 775 C C . SER A 1 105 ? -0.743 0.345 4.306 1.00 97.81 105 SER A C 1
ATOM 777 O O . SER A 1 105 ? 0.129 0.978 4.890 1.00 97.81 105 SER A O 1
ATOM 779 N N . HIS A 1 106 ? -0.789 -0.991 4.288 1.00 98.38 106 HIS A N 1
ATOM 780 C CA . HIS A 1 106 ? 0.154 -1.886 4.961 1.00 98.38 106 HIS A CA 1
ATOM 781 C C . HIS A 1 106 ? 1.251 -2.431 4.025 1.00 98.38 106 HIS A C 1
ATOM 783 O O . HIS A 1 106 ? 1.984 -3.362 4.360 1.00 98.38 106 HIS A O 1
ATOM 789 N N . GLY A 1 107 ? 1.378 -1.879 2.813 1.00 98.06 107 GLY A N 1
ATOM 790 C CA . GLY A 1 107 ? 2.469 -2.202 1.890 1.00 98.06 107 GLY A CA 1
ATOM 791 C C . GLY A 1 107 ? 2.362 -3.568 1.195 1.00 98.06 107 GLY A C 1
ATOM 792 O O . GLY A 1 107 ? 3.345 -4.043 0.612 1.00 98.06 107 GLY A O 1
ATOM 793 N N . ALA A 1 108 ? 1.190 -4.210 1.222 1.00 98.19 108 ALA A N 1
ATOM 794 C CA . ALA A 1 108 ? 0.864 -5.294 0.297 1.00 98.19 108 ALA A CA 1
ATOM 795 C C . ALA A 1 108 ? 0.626 -4.737 -1.118 1.00 98.19 108 ALA A C 1
ATOM 797 O O . ALA A 1 108 ? -0.022 -3.699 -1.283 1.00 98.19 108 ALA A O 1
ATOM 798 N N . VAL A 1 109 ? 1.135 -5.458 -2.123 1.00 97.94 109 VAL A N 1
ATOM 799 C CA . VAL A 1 109 ? 0.918 -5.184 -3.550 1.00 97.94 109 VAL A CA 1
ATOM 800 C C . VAL A 1 109 ? -0.075 -6.200 -4.087 1.00 97.94 109 VAL A C 1
ATOM 802 O O . VAL A 1 109 ? 0.164 -7.407 -4.000 1.00 97.94 109 VAL A O 1
ATOM 805 N N . LEU A 1 110 ? -1.172 -5.716 -4.654 1.00 95.62 110 LEU A N 1
ATOM 806 C CA . LEU A 1 110 ? -2.224 -6.535 -5.236 1.00 95.62 110 LEU A CA 1
ATOM 807 C C . LEU A 1 110 ? -2.293 -6.287 -6.742 1.00 95.62 110 LEU A C 1
ATOM 809 O O . LEU A 1 110 ? -2.063 -5.172 -7.211 1.00 95.62 110 LEU A O 1
ATOM 813 N N . HIS A 1 111 ? -2.631 -7.337 -7.486 1.00 92.31 111 HIS A N 1
ATOM 814 C CA . HIS A 1 1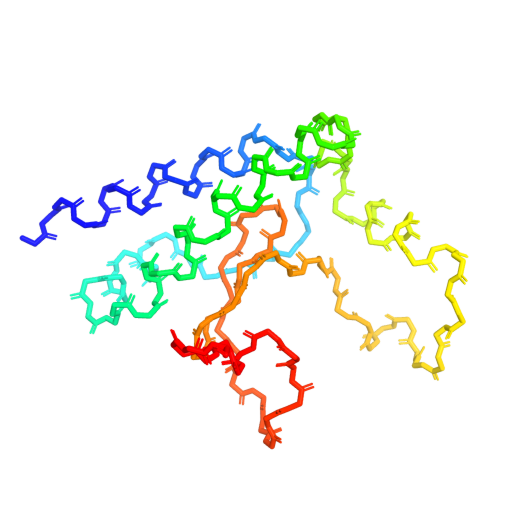11 ? -3.005 -7.226 -8.889 1.00 92.31 111 HIS A CA 1
ATOM 815 C C . HIS A 1 111 ? -4.515 -7.417 -8.992 1.00 92.31 111 HIS A C 1
ATOM 817 O O . HIS A 1 111 ? -5.024 -8.511 -8.742 1.00 92.31 111 HIS A O 1
ATOM 823 N N . ASP A 1 112 ? -5.228 -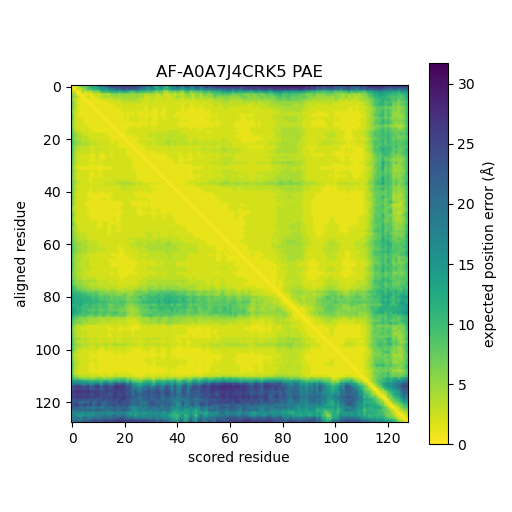6.367 -9.374 1.00 83.69 112 ASP A N 1
ATOM 824 C CA . ASP A 1 112 ? -6.666 -6.418 -9.576 1.00 83.69 112 ASP A CA 1
ATOM 825 C C . ASP A 1 112 ? -6.979 -6.884 -11.003 1.00 83.69 112 ASP A C 1
ATOM 827 O O . ASP A 1 112 ? -6.694 -6.205 -11.987 1.00 83.69 112 ASP A O 1
ATOM 831 N N . ASN A 1 113 ? -7.517 -8.100 -11.111 1.00 69.19 113 ASN A N 1
ATOM 832 C CA . ASN A 1 113 ? -8.011 -8.689 -12.361 1.00 69.19 113 ASN A CA 1
ATOM 833 C C . ASN A 1 113 ? -9.554 -8.701 -12.423 1.00 69.19 113 ASN A C 1
ATOM 835 O O . ASN A 1 113 ? -10.139 -9.409 -13.248 1.00 69.19 113 ASN A O 1
ATOM 839 N N . GLY A 1 114 ? -10.226 -7.963 -11.531 1.00 59.81 114 GLY A N 1
ATOM 840 C CA . GLY A 1 114 ? -11.681 -7.889 -11.412 1.00 59.81 114 GLY A CA 1
ATOM 841 C C . GLY A 1 114 ? -12.324 -7.030 -12.506 1.00 59.81 114 GLY A C 1
ATOM 842 O O . GLY A 1 114 ? -12.101 -5.828 -12.601 1.00 59.81 114 GLY A O 1
ATOM 843 N N . GLY A 1 115 ? -13.132 -7.662 -13.361 1.00 49.38 115 GLY A N 1
ATOM 844 C CA . GLY A 1 115 ? -13.719 -7.071 -14.564 1.00 49.38 115 GLY A CA 1
ATOM 845 C C . GLY A 1 115 ? -14.695 -5.901 -14.353 1.00 49.38 115 GLY A C 1
ATOM 846 O O . GLY A 1 115 ? -15.304 -5.733 -13.302 1.00 49.38 115 GLY A O 1
ATOM 847 N N . TYR A 1 116 ? -14.865 -5.130 -15.435 1.00 46.25 116 TYR A N 1
ATOM 848 C CA . TYR A 1 116 ? -15.717 -3.936 -15.600 1.00 46.25 116 TYR A CA 1
ATOM 849 C C . TYR A 1 116 ? -15.291 -2.634 -14.889 1.00 46.25 116 TYR A C 1
ATOM 851 O O . TYR A 1 116 ? -16.060 -1.675 -14.899 1.00 46.25 116 TYR A O 1
ATOM 859 N N . GLY A 1 117 ? -14.056 -2.528 -14.384 1.00 48.34 117 GLY A N 1
ATOM 860 C CA . GLY A 1 117 ? -13.436 -1.220 -14.097 1.00 48.34 117 GLY A CA 1
ATOM 861 C C . GLY A 1 117 ? -14.029 -0.447 -12.910 1.00 48.34 117 GLY A C 1
ATOM 862 O O . GLY A 1 117 ? -14.037 0.780 -12.919 1.00 48.34 117 GLY A O 1
ATOM 863 N N . MET A 1 118 ? -14.545 -1.140 -11.888 1.00 49.88 118 MET A N 1
ATOM 864 C CA . MET A 1 118 ? -15.220 -0.522 -10.731 1.00 49.88 118 MET A CA 1
ATOM 865 C C . MET A 1 118 ? -14.458 -0.611 -9.392 1.00 49.88 118 MET A C 1
ATOM 867 O O . MET A 1 118 ? -15.085 -0.634 -8.337 1.00 49.88 118 MET A O 1
ATOM 871 N N . LEU A 1 119 ? -13.122 -0.587 -9.385 1.00 53.59 119 LEU A N 1
ATOM 872 C CA . LEU A 1 119 ? -12.377 -0.142 -8.197 1.00 53.59 119 LEU A CA 1
ATOM 873 C C . LEU A 1 119 ? -11.721 1.208 -8.501 1.00 53.59 119 LEU A C 1
ATOM 875 O O . LEU A 1 119 ? -10.887 1.335 -9.395 1.00 53.59 119 LEU A O 1
ATOM 879 N N . ALA A 1 120 ? -12.147 2.234 -7.760 1.00 49.69 120 ALA A N 1
ATOM 880 C CA . ALA A 1 120 ? -11.879 3.651 -8.021 1.00 49.69 120 ALA A CA 1
ATOM 881 C C . ALA A 1 120 ? -10.384 4.037 -8.087 1.00 49.69 120 ALA A C 1
ATOM 883 O O . ALA A 1 120 ? -10.064 5.098 -8.611 1.00 49.69 120 ALA A O 1
ATOM 884 N N . ALA A 1 121 ? -9.474 3.184 -7.604 1.00 51.41 121 ALA A N 1
ATOM 885 C CA . ALA A 1 121 ? -8.032 3.436 -7.620 1.00 51.41 121 ALA A CA 1
ATOM 886 C C . ALA A 1 121 ? -7.311 2.940 -8.895 1.00 51.41 121 ALA A C 1
ATOM 888 O O . ALA A 1 121 ? -6.242 3.447 -9.206 1.00 51.41 121 ALA A O 1
ATOM 889 N N . GLY A 1 122 ? -7.865 1.991 -9.666 1.00 48.66 122 GLY A N 1
ATOM 890 C CA . GLY A 1 122 ? -7.198 1.458 -10.875 1.00 48.66 122 GLY A CA 1
ATOM 891 C C . GLY A 1 122 ? -7.242 2.407 -12.083 1.00 48.66 122 GLY A C 1
ATOM 892 O O . GLY A 1 122 ? -6.411 2.338 -12.989 1.00 48.66 122 GLY A O 1
ATOM 893 N N . HIS A 1 123 ? -8.189 3.348 -12.071 1.00 56.78 123 HIS A N 1
ATOM 894 C CA . HIS A 1 123 ? -8.381 4.367 -13.102 1.00 56.78 123 HIS A CA 1
ATOM 895 C C . HIS A 1 123 ? -7.590 5.655 -12.847 1.00 56.78 123 HIS A C 1
ATOM 897 O O . HIS A 1 123 ? -8.013 6.694 -13.335 1.00 56.78 123 HIS A O 1
ATOM 903 N N . GLY A 1 124 ? -6.473 5.621 -12.108 1.00 57.66 124 GLY A N 1
ATOM 904 C CA . GLY A 1 124 ? -5.630 6.801 -11.888 1.00 57.66 124 GLY A CA 1
ATOM 905 C C . GLY A 1 124 ? -5.174 7.408 -13.225 1.00 57.66 124 GLY A C 1
ATOM 906 O O . GLY A 1 124 ? -4.253 6.855 -13.837 1.00 57.66 124 GLY A O 1
ATOM 907 N N . PRO A 1 125 ? -5.789 8.504 -13.713 1.00 63.38 125 PRO A N 1
ATOM 908 C CA . PRO A 1 125 ? -5.452 9.075 -15.008 1.00 63.38 125 PRO A CA 1
ATOM 909 C C . PRO A 1 125 ? -4.120 9.827 -14.904 1.00 63.38 125 PRO A C 1
ATOM 911 O O . PRO A 1 125 ? -3.753 10.311 -13.834 1.00 63.38 125 PRO A O 1
ATOM 914 N N . GLU A 1 126 ? -3.367 9.924 -16.001 1.00 65.06 126 GLU A N 1
ATOM 915 C CA . GLU A 1 126 ? -2.082 10.652 -16.011 1.00 65.06 126 GLU A CA 1
ATOM 916 C C . GLU A 1 126 ? -2.258 12.164 -15.784 1.00 65.06 126 GLU A C 1
ATOM 918 O O . GLU A 1 126 ? -1.329 12.850 -15.366 1.00 65.06 126 GLU A O 1
ATOM 923 N N . THR A 1 127 ? -3.460 12.685 -16.036 1.00 58.22 127 THR A N 1
ATOM 924 C CA . THR A 1 127 ? -3.819 14.098 -15.899 1.00 58.22 127 THR A CA 1
ATOM 925 C C . THR A 1 127 ? -5.216 14.230 -15.300 1.00 58.22 127 THR A C 1
ATOM 927 O O . THR A 1 127 ? -6.128 13.525 -15.742 1.00 58.22 127 THR A O 1
ATOM 930 N N . VAL A 1 128 ? -5.384 15.152 -14.347 1.00 52.03 128 VAL A N 1
ATOM 931 C CA . VAL A 1 128 ? -6.693 15.647 -13.877 1.00 52.03 128 VAL A CA 1
ATOM 932 C C . VAL A 1 128 ? -7.064 16.903 -14.654 1.00 52.03 128 VAL A C 1
ATOM 934 O O . VAL A 1 128 ? -6.164 17.757 -14.830 1.00 52.03 128 VAL A O 1
#

Sequence (128 aa):
MDGVGEAVMSQLSALRNASGAAETVGLSDLVIADFAARDPTLVSAIEEATAYQKEIVAEFGPEVLMQDEATLVKSLQADLINFYALETVNPYVAISGRGPWVITSHGAVLHDNGGYGMLAAGHGPETV

Solvent-accessible surface area (backbone atoms only — not comparable to full-atom values): 7260 Å² total; per-residue (Å²): 121,69,66,58,32,53,55,52,51,52,51,37,50,54,36,34,72,56,21,30,59,68,79,66,84,45,65,51,70,69,57,49,35,56,43,41,72,76,36,65,46,50,48,51,19,52,54,46,26,57,52,45,50,52,51,47,33,73,76,68,39,58,69,58,46,43,34,35,33,71,54,38,50,48,62,79,40,68,91,54,88,74,92,64,58,76,92,74,50,76,72,61,50,75,54,26,23,18,58,51,29,37,29,32,61,48,40,31,43,40,77,61,84,70,81,90,78,80,56,87,44,36,70,56,64,98,68,133

Mean predicted aligned error: 5.47 Å

Nearest PDB structures (foldseek):
  7pfo-assembly1_A  TM=2.870E-01  e=3.849E+00  Homo sapiens

Foldseek 3Di:
DPVQLVVLVVLLVVLQVLAAAEPDAADDSVVLSVCSVPPVQSSVQSVQLSVQLVVCCVPPNSVLRHDYLQVNVCVVCVPPDDPDDPVPDDSFAFRAEEAQWTATSNSGIHGHPDPDPPDPRHPPDPPD

Radius of gyration: 14.6 Å; Cα contacts (8 Å, |Δi|>4): 175; chains: 1; bounding box: 44×28×32 Å